Protein AF-A0A1G6TTT5-F1 (afdb_monomer)

pLDDT: mean 80.26, std 13.66, range [47.19, 96.56]

Nearest PDB structures (foldseek):
  3die-assembly1_B  TM=2.199E-01  e=7.007E+00  Staphylococcus aureus

Mean predicted aligned error: 11.11 Å

Secondary structure (DSSP, 8-state):
---THHHHHHHHHHHHHHHTT----------HHHHHHHHHHHH--S-SS--TT-----HHHHHHHTT------EEEETTEEEEE-

Foldseek 3Di:
DDPPPPVVVVVVVVVVV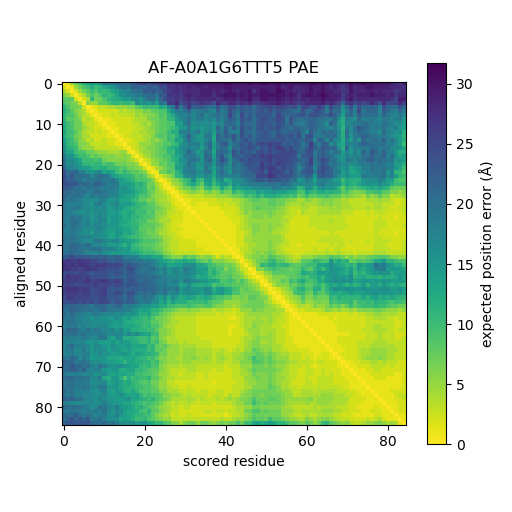VVVPPPVDDPDDDDPVVVVVVVCQQQQPDDPDDDPPDDRDGNVRVCVVVVPPDDKDFDDDPNDTPDID

Solvent-accessible surface area (backbone atoms only — not comparable to full-atom values): 5558 Å² total; per-residue (Å²): 135,80,82,70,66,57,64,58,52,51,49,52,53,53,52,56,56,61,59,74,71,70,67,89,71,76,86,78,85,70,55,74,72,53,49,54,51,50,49,50,57,39,59,56,62,56,63,95,70,82,55,91,93,61,81,82,42,31,50,66,56,48,28,58,74,72,66,53,91,77,83,77,51,73,45,74,51,94,96,34,78,73,50,73,89

Organism: Niabella drilacis (strain DSM 25811 / CCM 8410 / CCUG 62505 / LMG 26954 / E90) (NCBI:txid1285928)

Structure (mmCIF, N/CA/C/O backbone):
data_AF-A0A1G6TTT5-F1
#
_entry.id   AF-A0A1G6TTT5-F1
#
loop_
_atom_site.group_PDB
_atom_site.id
_atom_site.type_symbol
_atom_site.label_atom_id
_atom_site.label_alt_id
_atom_site.label_comp_id
_atom_site.label_asym_id
_atom_site.label_entity_id
_atom_site.label_seq_id
_atom_site.pdbx_PDB_ins_code
_atom_site.Cartn_x
_atom_site.Cartn_y
_atom_site.Cartn_z
_atom_site.occupancy
_atom_site.B_iso_or_equiv
_atom_site.auth_seq_id
_atom_site.auth_comp_id
_atom_site.auth_asym_id
_atom_site.auth_atom_id
_atom_site.pdbx_PDB_model_num
ATOM 1 N N . MET A 1 1 ? 10.366 -9.732 56.268 1.00 48.34 1 MET A N 1
ATOM 2 C CA . MET A 1 1 ? 9.535 -9.969 55.068 1.00 48.34 1 MET A CA 1
ATOM 3 C C . MET A 1 1 ? 10.467 -9.951 53.862 1.00 48.34 1 MET A C 1
ATOM 5 O O . MET A 1 1 ? 11.053 -8.916 53.579 1.00 48.34 1 MET A O 1
ATOM 9 N N . LYS A 1 2 ? 10.781 -11.124 53.295 1.00 47.19 2 LYS A N 1
ATOM 10 C CA . LYS A 1 2 ? 11.860 -11.284 52.303 1.00 47.19 2 LYS A CA 1
ATOM 11 C C . LYS A 1 2 ? 11.480 -10.603 50.987 1.00 47.19 2 LYS A C 1
ATOM 13 O O . LYS A 1 2 ? 10.343 -10.714 50.542 1.00 47.19 2 LYS A O 1
ATOM 18 N N . PHE A 1 3 ? 12.468 -9.944 50.390 1.00 50.47 3 PHE A N 1
ATOM 19 C CA . PHE A 1 3 ? 12.506 -9.211 49.117 1.00 50.47 3 PHE A CA 1
ATOM 20 C C . PHE A 1 3 ? 12.193 -10.102 47.883 1.00 50.47 3 PHE A C 1
ATOM 22 O O . PHE A 1 3 ? 12.913 -10.111 46.890 1.00 50.47 3 PHE A O 1
ATOM 29 N N . ILE A 1 4 ? 11.136 -10.914 47.947 1.00 54.94 4 ILE A N 1
ATOM 30 C CA . ILE A 1 4 ? 10.734 -11.893 46.920 1.00 54.94 4 ILE A CA 1
ATOM 31 C C . ILE A 1 4 ? 10.096 -11.192 45.707 1.00 54.94 4 ILE A C 1
ATOM 33 O O . ILE A 1 4 ? 10.081 -11.735 44.608 1.00 54.94 4 ILE A O 1
ATOM 37 N N . PHE A 1 5 ? 9.657 -9.943 45.871 1.00 55.03 5 PHE A N 1
ATOM 38 C CA . PHE A 1 5 ? 8.956 -9.179 44.840 1.00 55.03 5 PHE A CA 1
ATOM 39 C C . PHE A 1 5 ? 9.874 -8.580 43.752 1.00 55.03 5 PHE A C 1
ATOM 41 O O . PHE 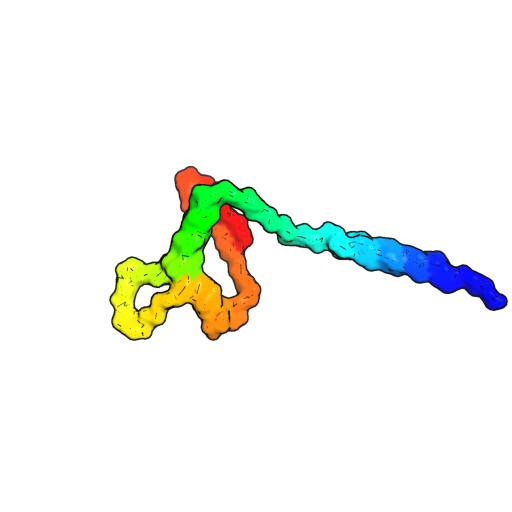A 1 5 ? 9.400 -8.210 42.683 1.00 55.03 5 PHE A O 1
ATOM 48 N N . ASN A 1 6 ? 11.196 -8.525 43.971 1.00 62.38 6 ASN A N 1
ATOM 49 C CA . ASN A 1 6 ? 12.101 -7.773 43.089 1.00 62.38 6 ASN A CA 1
ATOM 50 C C . ASN A 1 6 ? 12.500 -8.526 41.809 1.00 62.38 6 ASN A C 1
ATOM 52 O O . ASN A 1 6 ? 12.608 -7.921 40.747 1.00 62.38 6 ASN A O 1
ATOM 56 N N . LYS A 1 7 ? 12.702 -9.850 41.880 1.00 63.31 7 LYS A N 1
ATOM 57 C CA . LYS A 1 7 ? 13.116 -10.646 40.707 1.00 63.31 7 LYS A CA 1
ATOM 58 C C . LYS A 1 7 ? 11.969 -10.874 39.722 1.00 63.31 7 LYS A C 1
ATOM 60 O O . LYS A 1 7 ? 12.194 -10.847 38.516 1.00 63.31 7 LYS A O 1
ATOM 65 N N . THR A 1 8 ? 10.749 -11.057 40.228 1.00 73.12 8 THR A N 1
ATOM 66 C CA . THR A 1 8 ? 9.557 -11.253 39.393 1.00 73.12 8 THR A CA 1
ATOM 67 C C . THR A 1 8 ? 9.175 -9.972 38.662 1.00 73.12 8 THR A C 1
ATOM 69 O O . THR A 1 8 ? 8.949 -10.020 37.458 1.00 73.12 8 THR A O 1
ATOM 72 N N . ILE A 1 9 ? 9.187 -8.819 39.346 1.00 77.31 9 ILE A N 1
ATOM 73 C CA . ILE A 1 9 ? 8.958 -7.521 38.693 1.00 77.31 9 ILE A CA 1
ATOM 74 C C . ILE A 1 9 ? 10.021 -7.262 37.625 1.00 77.31 9 ILE A C 1
ATOM 76 O O . ILE A 1 9 ? 9.663 -6.893 36.513 1.00 77.31 9 ILE A O 1
ATOM 80 N N . LEU A 1 10 ? 11.300 -7.519 37.925 1.00 77.06 10 LEU A N 1
ATOM 81 C CA . LEU A 1 10 ? 12.386 -7.377 36.952 1.00 77.06 10 LEU A CA 1
ATOM 82 C C . LEU A 1 10 ? 12.177 -8.271 35.716 1.00 77.06 10 LEU A C 1
ATOM 84 O O . LEU A 1 10 ? 12.428 -7.835 34.600 1.00 77.06 10 LEU A O 1
ATOM 88 N N . CYS A 1 11 ? 11.700 -9.508 35.894 1.00 77.25 11 CYS A N 1
ATOM 89 C CA . CYS A 1 11 ? 11.413 -10.400 34.767 1.00 77.25 11 CYS A CA 1
ATOM 90 C C . CYS A 1 11 ? 10.225 -9.911 33.931 1.00 77.25 11 CYS A C 1
ATOM 92 O O . CYS A 1 11 ? 10.289 -9.965 32.706 1.00 77.25 11 CYS A O 1
ATOM 94 N N . VAL A 1 12 ? 9.162 -9.406 34.567 1.00 82.38 12 VAL A N 1
ATOM 95 C CA . VAL A 1 12 ? 7.993 -8.869 33.852 1.00 82.38 12 VAL A CA 1
ATOM 96 C C . VAL A 1 12 ? 8.362 -7.600 33.085 1.00 82.38 12 VAL A C 1
ATOM 98 O O . VAL A 1 12 ? 7.962 -7.457 31.933 1.00 82.38 12 VAL A O 1
ATOM 101 N N . THR A 1 13 ? 9.169 -6.704 33.658 1.00 77.31 13 THR A N 1
ATOM 102 C CA . THR A 1 13 ? 9.616 -5.499 32.946 1.00 77.31 13 THR A CA 1
ATOM 103 C C . THR A 1 13 ? 10.544 -5.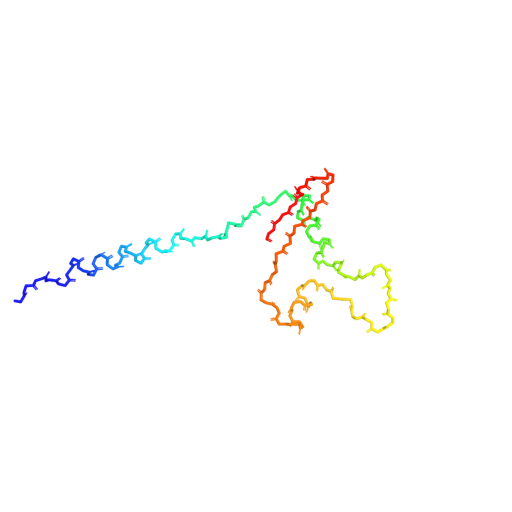835 31.779 1.00 77.31 13 THR A C 1
ATOM 105 O O . THR A 1 13 ? 10.374 -5.257 30.707 1.00 77.31 13 THR A O 1
ATOM 108 N N . LEU A 1 14 ? 11.452 -6.811 31.927 1.00 77.88 14 LEU A N 1
ATOM 109 C CA . LEU A 1 14 ? 12.285 -7.302 30.818 1.00 77.88 14 LEU A CA 1
ATOM 110 C C . LEU A 1 14 ? 11.436 -7.919 29.694 1.00 77.88 14 LEU A C 1
ATOM 112 O O . LEU A 1 14 ? 11.674 -7.658 28.515 1.00 77.88 14 LEU A O 1
ATOM 116 N N . PHE A 1 15 ? 10.428 -8.714 30.061 1.00 76.62 15 PHE A N 1
ATOM 117 C CA . PHE A 1 15 ? 9.526 -9.361 29.112 1.00 76.62 15 PHE A CA 1
ATOM 118 C C . PHE A 1 15 ? 8.681 -8.332 28.346 1.00 76.62 15 PHE A C 1
ATOM 120 O O . PHE A 1 15 ? 8.636 -8.368 27.118 1.00 76.62 15 PHE A O 1
ATOM 127 N N . CYS A 1 16 ? 8.105 -7.340 29.030 1.00 75.44 16 CYS A N 1
ATOM 128 C CA . CYS A 1 16 ? 7.375 -6.246 28.383 1.00 75.44 16 CYS A CA 1
ATOM 129 C C . CYS A 1 16 ? 8.274 -5.388 27.474 1.00 75.44 16 CYS A C 1
ATOM 131 O O . CYS A 1 16 ? 7.827 -4.956 26.413 1.00 75.44 16 CYS A O 1
ATOM 133 N N . TYR A 1 17 ? 9.546 -5.178 27.839 1.00 71.44 17 TYR A N 1
ATOM 134 C CA . TYR A 1 17 ? 10.501 -4.443 27.000 1.00 71.44 17 TYR A CA 1
ATOM 135 C C . TYR A 1 17 ? 10.824 -5.193 25.697 1.00 71.44 17 TYR A C 1
ATOM 137 O O . TYR A 1 17 ? 10.946 -4.577 24.641 1.00 71.44 17 TYR A O 1
ATOM 145 N N . SER A 1 18 ? 10.884 -6.530 25.740 1.00 67.88 18 SER A N 1
ATOM 146 C CA . SER A 1 18 ? 11.110 -7.354 24.543 1.00 67.88 18 SER A CA 1
ATOM 147 C C . SER A 1 18 ? 9.941 -7.335 23.545 1.00 67.88 18 SER A C 1
ATOM 149 O O . SER A 1 18 ? 10.170 -7.441 22.341 1.00 67.88 18 SER A O 1
ATOM 151 N N . PHE A 1 19 ? 8.705 -7.105 24.008 1.00 64.12 19 PHE A N 1
ATOM 152 C CA . PHE A 1 19 ? 7.536 -6.957 23.130 1.00 64.12 19 PHE A CA 1
ATOM 153 C C . PHE A 1 19 ? 7.509 -5.621 22.371 1.00 64.12 19 PHE A C 1
ATOM 155 O O . PHE A 1 19 ? 6.964 -5.560 21.272 1.00 64.12 19 PHE A O 1
ATOM 162 N N . GLY A 1 20 ? 8.125 -4.562 22.909 1.00 63.47 20 GLY A N 1
ATOM 163 C CA . GLY A 1 20 ? 8.149 -3.234 22.279 1.00 63.47 20 GLY A CA 1
ATOM 164 C C . GLY A 1 20 ? 8.993 -3.141 21.001 1.00 63.47 20 GLY A C 1
ATOM 165 O O . GLY A 1 20 ? 8.836 -2.191 20.239 1.00 63.47 20 GLY A O 1
ATOM 166 N N . LEU A 1 21 ? 9.866 -4.122 20.744 1.00 58.53 21 LEU A N 1
ATOM 167 C CA . LEU A 1 21 ? 10.724 -4.175 19.553 1.00 58.53 21 LEU A CA 1
ATOM 168 C C . LEU A 1 21 ? 10.103 -4.960 18.384 1.00 58.53 21 LEU A C 1
ATOM 170 O O . LEU A 1 21 ? 10.686 -5.010 17.303 1.00 58.53 21 LEU A O 1
ATOM 174 N N . LEU A 1 22 ? 8.917 -5.552 18.562 1.00 56.94 22 LEU A N 1
ATOM 175 C CA . LEU A 1 22 ? 8.187 -6.243 17.497 1.00 56.94 22 LEU A CA 1
ATOM 176 C C . LEU A 1 22 ? 7.416 -5.236 16.630 1.00 56.94 22 LEU A C 1
ATOM 178 O O . LEU A 1 22 ? 6.187 -5.223 16.586 1.00 56.94 22 LEU A O 1
ATOM 182 N N . THR A 1 23 ? 8.134 -4.373 15.914 1.00 61.72 23 THR A N 1
ATOM 183 C CA . THR A 1 23 ? 7.544 -3.584 14.828 1.00 61.72 23 THR A CA 1
ATOM 184 C C . THR A 1 23 ? 7.413 -4.479 13.594 1.00 61.72 23 THR A C 1
ATOM 186 O O . THR A 1 23 ? 8.356 -4.617 12.818 1.00 61.72 23 THR A O 1
ATOM 189 N N . ALA A 1 24 ? 6.254 -5.119 13.412 1.00 57.31 24 ALA A N 1
ATOM 190 C CA . ALA A 1 24 ? 5.997 -5.986 12.253 1.00 57.31 24 ALA A CA 1
ATOM 191 C C . ALA A 1 24 ? 5.897 -5.215 10.920 1.00 57.31 24 ALA A C 1
ATOM 193 O O . ALA A 1 24 ? 5.954 -5.822 9.856 1.00 57.31 24 ALA A O 1
ATOM 194 N N . GLN A 1 25 ? 5.763 -3.886 10.961 1.00 61.09 25 GLN A N 1
ATOM 195 C CA . GLN A 1 25 ? 5.682 -3.038 9.774 1.00 61.09 25 GLN A CA 1
ATOM 196 C C . GLN A 1 25 ? 6.887 -2.099 9.718 1.00 61.09 25 GLN A C 1
ATOM 198 O O . GLN A 1 25 ? 6.973 -1.117 10.454 1.00 61.09 25 GLN A O 1
ATOM 203 N N . THR A 1 26 ? 7.838 -2.413 8.840 1.00 64.88 26 THR A N 1
ATOM 204 C CA . THR A 1 26 ? 8.912 -1.481 8.488 1.00 64.88 26 THR A CA 1
ATOM 205 C C . THR A 1 26 ? 8.341 -0.469 7.496 1.00 64.88 26 THR A C 1
ATOM 207 O O . THR A 1 26 ? 7.830 -0.882 6.456 1.00 64.88 26 THR A O 1
ATOM 210 N N . ASN A 1 27 ? 8.440 0.836 7.765 1.00 69.12 27 ASN A N 1
ATOM 211 C CA . ASN A 1 27 ? 8.132 1.849 6.751 1.00 69.12 27 ASN A CA 1
ATOM 212 C C . ASN A 1 27 ? 9.201 1.787 5.652 1.00 69.12 27 ASN A C 1
ATOM 214 O O . ASN A 1 27 ? 10.297 2.333 5.798 1.00 69.12 27 ASN A O 1
ATOM 218 N N . LYS A 1 28 ? 8.900 1.064 4.570 1.00 76.56 28 LYS A N 1
ATOM 219 C CA . LYS A 1 28 ? 9.787 0.920 3.417 1.00 76.56 28 LYS A CA 1
ATOM 220 C C . LYS A 1 28 ? 9.890 2.282 2.733 1.00 76.56 28 LYS A C 1
ATOM 222 O O . LYS A 1 28 ? 8.905 2.805 2.223 1.00 76.56 28 LYS A O 1
ATOM 227 N N . LYS A 1 29 ? 11.080 2.887 2.766 1.00 84.88 29 LYS A N 1
ATOM 228 C CA . LYS A 1 29 ? 11.327 4.161 2.087 1.00 84.88 29 LYS A CA 1
ATOM 229 C C . LYS A 1 29 ? 11.550 3.891 0.603 1.00 84.88 29 LYS A C 1
ATOM 231 O O . LYS A 1 29 ? 12.550 3.281 0.227 1.00 84.88 29 LYS A O 1
ATOM 236 N N . TYR A 1 30 ? 10.606 4.326 -0.217 1.00 89.19 30 TYR A N 1
ATOM 237 C CA . TYR A 1 30 ? 10.650 4.157 -1.662 1.00 89.19 30 TYR A CA 1
ATOM 238 C C . TYR A 1 30 ? 11.475 5.258 -2.340 1.00 89.19 30 TYR A C 1
ATOM 240 O O . TYR A 1 30 ? 11.795 6.287 -1.743 1.00 89.19 30 TYR A O 1
ATOM 248 N N . SER A 1 31 ? 11.875 5.030 -3.593 1.00 92.81 31 SER A N 1
ATOM 249 C CA . SER A 1 31 ? 12.432 6.109 -4.411 1.00 92.81 31 SER A CA 1
ATOM 250 C C . SER A 1 31 ? 11.326 7.110 -4.755 1.00 92.81 31 SER A C 1
ATOM 252 O O . SER A 1 31 ? 10.154 6.744 -4.848 1.00 92.81 31 SER A O 1
ATOM 254 N N . LYS A 1 32 ? 11.695 8.368 -5.020 1.00 93.62 32 LYS A N 1
ATOM 255 C CA . LYS A 1 32 ? 10.741 9.424 -5.409 1.00 93.62 32 LYS A CA 1
ATOM 256 C C . LYS A 1 32 ? 9.873 9.023 -6.609 1.00 93.62 32 LYS A C 1
ATOM 258 O O . LYS A 1 32 ? 8.702 9.369 -6.689 1.00 93.62 32 LYS A O 1
ATOM 263 N N . GLU A 1 33 ? 10.450 8.273 -7.543 1.00 93.38 33 GLU A N 1
ATOM 264 C CA . GLU A 1 33 ? 9.749 7.753 -8.720 1.00 93.38 33 GLU A CA 1
ATOM 265 C C . GLU A 1 33 ? 8.648 6.754 -8.349 1.00 93.38 33 GLU A C 1
ATOM 267 O O . GLU A 1 33 ? 7.573 6.769 -8.945 1.00 93.38 33 GLU A O 1
ATOM 272 N N . VAL A 1 34 ? 8.904 5.889 -7.365 1.00 92.94 34 VAL A N 1
ATOM 273 C CA . VAL A 1 34 ? 7.916 4.930 -6.862 1.00 92.94 34 VAL A CA 1
ATOM 274 C C . VAL A 1 34 ? 6.847 5.641 -6.032 1.00 92.94 34 VAL A C 1
ATOM 276 O O . VAL A 1 34 ? 5.671 5.348 -6.212 1.00 92.94 34 VAL A O 1
ATOM 279 N N . GLU A 1 35 ? 7.208 6.633 -5.215 1.00 92.62 35 GLU A N 1
ATOM 280 C CA . GLU A 1 35 ? 6.240 7.449 -4.461 1.00 92.62 35 GLU A CA 1
ATOM 281 C C . GLU A 1 35 ? 5.228 8.153 -5.380 1.00 92.62 35 GLU A C 1
ATOM 283 O O . GLU A 1 35 ? 4.030 8.142 -5.108 1.00 92.62 35 GLU A O 1
ATOM 288 N N . ILE A 1 36 ? 5.680 8.699 -6.516 1.00 93.31 36 ILE A N 1
ATOM 289 C CA . ILE A 1 36 ? 4.790 9.300 -7.523 1.00 93.31 36 ILE A CA 1
ATOM 290 C C . ILE A 1 36 ? 3.816 8.256 -8.089 1.00 93.31 36 ILE A C 1
ATOM 292 O O . ILE A 1 36 ? 2.631 8.541 -8.261 1.00 93.31 36 ILE A O 1
ATOM 296 N N . LYS A 1 37 ? 4.288 7.035 -8.362 1.00 91.94 37 LYS A N 1
ATOM 297 C CA . LYS A 1 37 ? 3.437 5.937 -8.855 1.00 91.94 37 LYS A CA 1
ATOM 298 C C . LYS A 1 37 ? 2.425 5.482 -7.801 1.00 91.94 37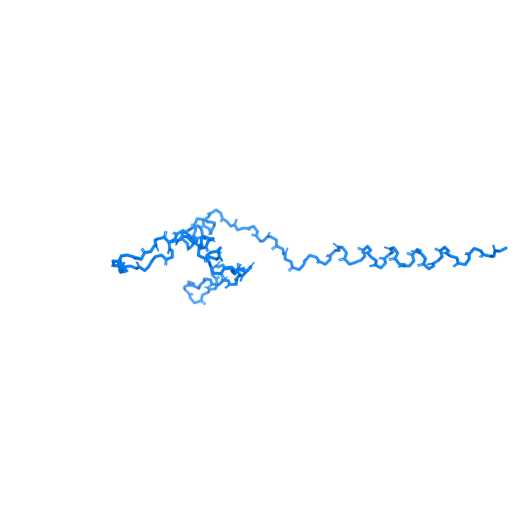 LYS A C 1
ATOM 300 O O . LYS A 1 37 ? 1.281 5.208 -8.151 1.00 91.94 37 LYS A O 1
ATOM 305 N N . ILE A 1 38 ? 2.821 5.427 -6.528 1.00 92.50 38 ILE A N 1
ATOM 306 C CA . ILE A 1 38 ? 1.912 5.142 -5.408 1.00 92.50 38 ILE A CA 1
ATOM 307 C C . ILE A 1 38 ? 0.807 6.201 -5.367 1.00 92.50 38 ILE A C 1
ATOM 309 O O . ILE A 1 38 ? -0.369 5.849 -5.399 1.00 92.50 38 ILE A O 1
ATOM 313 N N . GLN A 1 39 ? 1.163 7.489 -5.429 1.00 92.38 39 GLN A N 1
ATOM 314 C CA . GLN A 1 39 ? 0.179 8.576 -5.474 1.00 92.38 39 GLN A CA 1
ATOM 315 C C . GLN A 1 39 ? -0.777 8.452 -6.664 1.00 92.38 39 GLN A C 1
ATOM 317 O O . GLN A 1 39 ? -1.974 8.689 -6.518 1.00 92.38 39 GLN A O 1
ATOM 322 N N . GLN A 1 40 ? -0.288 8.052 -7.840 1.00 89.81 40 GLN A N 1
ATOM 323 C CA . GLN A 1 40 ? -1.152 7.823 -8.999 1.00 89.81 40 GLN A CA 1
ATOM 324 C C . GLN A 1 40 ? -2.194 6.733 -8.732 1.00 89.81 40 GLN A C 1
ATOM 326 O O . GLN A 1 40 ? -3.358 6.935 -9.074 1.00 89.81 40 GLN A O 1
ATOM 331 N N . VAL A 1 41 ? -1.803 5.622 -8.103 1.00 90.38 41 VAL A N 1
ATOM 332 C CA . VAL A 1 41 ? -2.726 4.537 -7.731 1.00 90.38 41 VAL A CA 1
ATOM 333 C C . VAL A 1 41 ? -3.719 4.993 -6.661 1.00 90.38 41 VAL A C 1
ATOM 335 O O . VAL A 1 41 ? -4.913 4.728 -6.780 1.00 90.38 41 VAL A O 1
ATOM 338 N N . GLU A 1 42 ? -3.256 5.712 -5.639 1.00 91.06 42 GLU A N 1
ATOM 339 C CA . GLU A 1 42 ? -4.109 6.159 -4.536 1.00 91.06 42 GLU A CA 1
ATOM 340 C C . GLU A 1 42 ? -5.124 7.227 -4.957 1.00 91.06 42 GLU A C 1
ATOM 342 O O . GLU A 1 42 ? -6.239 7.244 -4.438 1.00 91.06 42 GLU A O 1
ATOM 347 N N . GLN A 1 43 ? -4.769 8.104 -5.899 1.00 90.19 43 GLN A N 1
ATOM 348 C CA . GLN A 1 43 ? -5.628 9.209 -6.336 1.00 90.19 43 GLN A CA 1
ATOM 349 C C . GLN A 1 43 ? -6.559 8.844 -7.501 1.00 90.19 43 GLN A C 1
ATOM 351 O O . GLN A 1 43 ? -7.604 9.469 -7.655 1.00 90.19 43 GLN A O 1
ATOM 356 N N . ASN A 1 44 ? -6.222 7.837 -8.317 1.00 82.12 44 ASN A N 1
ATOM 357 C CA . ASN A 1 44 ? -6.952 7.527 -9.554 1.00 82.12 44 ASN A CA 1
ATOM 358 C C . ASN A 1 44 ? -7.612 6.141 -9.519 1.00 82.12 44 ASN A C 1
ATOM 360 O O . ASN A 1 44 ? -7.343 5.286 -10.358 1.00 82.12 44 ASN A O 1
ATOM 364 N N . LEU A 1 45 ? -8.516 5.921 -8.562 1.00 70.50 45 LEU A N 1
ATOM 365 C CA . LEU A 1 45 ? -9.339 4.700 -8.496 1.00 70.50 45 LEU A CA 1
ATOM 366 C C . LEU A 1 45 ? -10.572 4.720 -9.400 1.00 70.50 45 LEU A C 1
ATOM 368 O O . LEU A 1 45 ? -11.297 3.722 -9.467 1.00 70.50 45 LEU A O 1
ATOM 372 N N . ALA A 1 46 ? -10.844 5.847 -10.054 1.00 65.62 46 ALA A N 1
ATOM 373 C CA . ALA A 1 46 ? -11.944 5.953 -10.994 1.00 65.62 46 ALA A CA 1
ATOM 374 C C . ALA A 1 46 ? -11.664 5.083 -12.229 1.00 65.62 46 ALA A C 1
ATOM 376 O O . ALA A 1 46 ? -10.565 5.092 -12.783 1.00 65.62 46 ALA A O 1
ATOM 377 N N . SER A 1 47 ? -12.678 4.326 -12.653 1.00 63.56 47 SER A N 1
ATOM 378 C CA . SER A 1 47 ? -12.632 3.596 -13.919 1.00 63.56 47 SER A CA 1
ATOM 379 C C . SER A 1 47 ? -12.408 4.574 -15.073 1.00 63.56 47 SER A C 1
ATOM 381 O O . SER A 1 47 ? -12.889 5.705 -15.032 1.00 63.56 47 SER A O 1
ATOM 383 N N . TRP A 1 48 ? -11.732 4.115 -16.129 1.00 64.75 48 TRP A N 1
ATOM 384 C CA . TRP A 1 48 ? -11.622 4.862 -17.387 1.00 64.75 48 TRP A CA 1
ATOM 385 C C . TRP A 1 48 ? -13.002 5.223 -17.967 1.00 64.75 48 TRP A C 1
ATOM 387 O O . TRP A 1 48 ? -13.142 6.225 -18.662 1.00 64.75 48 TRP A O 1
ATOM 397 N N . VAL A 1 49 ? -14.025 4.423 -17.648 1.00 69.00 49 VAL A N 1
ATOM 398 C CA . VAL A 1 49 ? -15.422 4.704 -17.985 1.00 69.00 49 VAL A CA 1
ATOM 399 C C . VAL A 1 49 ? -16.083 5.453 -16.832 1.00 69.00 49 VAL A C 1
ATOM 401 O O . VAL A 1 49 ? -16.303 4.889 -15.757 1.00 69.00 49 VAL A O 1
ATOM 404 N N . GLU A 1 50 ? -16.438 6.712 -17.075 1.00 67.31 50 GLU A N 1
ATOM 405 C CA . GLU A 1 50 ? -17.279 7.488 -16.170 1.00 67.31 50 GLU A CA 1
ATOM 406 C C . GLU A 1 50 ? -18.724 6.987 -16.274 1.00 67.31 50 GLU A C 1
ATOM 408 O O . GLU A 1 50 ? -19.392 7.159 -17.290 1.00 67.31 50 GLU A O 1
ATOM 413 N N . ILE A 1 51 ? -19.204 6.327 -15.222 1.00 76.25 51 ILE A N 1
ATOM 414 C CA . ILE A 1 51 ? -20.619 5.981 -15.088 1.00 76.25 51 ILE A CA 1
ATOM 415 C C . ILE A 1 51 ? -21.303 7.188 -14.437 1.00 76.25 51 ILE A C 1
ATOM 417 O O . ILE A 1 51 ? -20.866 7.638 -13.370 1.00 76.25 51 ILE A O 1
ATOM 421 N N . GLU A 1 52 ? -22.356 7.718 -15.066 1.00 74.12 52 GLU A N 1
ATOM 422 C CA . GLU A 1 52 ? -23.128 8.844 -14.526 1.00 74.12 52 GLU A CA 1
ATOM 423 C C . GLU A 1 52 ? -23.511 8.596 -13.056 1.00 74.12 52 GLU A C 1
ATOM 425 O O . GLU A 1 52 ? -23.951 7.508 -12.686 1.00 74.12 52 GLU A O 1
ATOM 430 N N . ASN A 1 53 ? -23.331 9.620 -12.215 1.00 73.00 53 ASN A N 1
ATOM 431 C CA . ASN A 1 53 ? -23.542 9.594 -10.759 1.00 73.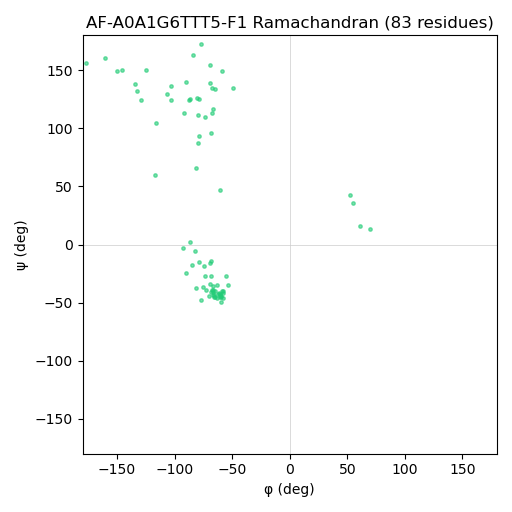00 53 ASN A CA 1
ATOM 432 C C . ASN A 1 53 ? -22.548 8.758 -9.929 1.00 73.00 53 ASN A C 1
ATOM 434 O O . ASN A 1 53 ? -22.792 8.542 -8.741 1.00 73.00 53 ASN A O 1
ATOM 438 N N . THR A 1 54 ? -21.413 8.327 -10.489 1.00 73.00 54 THR A N 1
ATOM 439 C CA . THR A 1 54 ? -20.386 7.628 -9.694 1.00 73.00 54 THR A CA 1
ATOM 440 C C . THR A 1 54 ? -19.415 8.622 -9.054 1.00 73.00 54 THR A C 1
ATOM 442 O O . THR A 1 54 ? -18.784 9.404 -9.770 1.00 73.00 54 THR A O 1
ATOM 445 N N . PRO A 1 55 ? -19.241 8.603 -7.721 1.00 75.06 55 PRO A N 1
ATOM 446 C CA . PRO A 1 55 ? -18.281 9.472 -7.057 1.00 75.06 55 PRO A CA 1
ATOM 447 C C . PRO A 1 55 ? -16.842 9.138 -7.470 1.00 75.06 55 PRO A C 1
ATOM 449 O O . PRO A 1 55 ? -16.431 7.975 -7.454 1.00 75.06 55 PRO A O 1
ATOM 452 N N . LYS A 1 56 ? -16.053 10.164 -7.796 1.00 81.00 56 LYS A N 1
ATOM 453 C CA . LYS A 1 56 ? -14.605 10.037 -8.007 1.00 81.00 56 LYS A CA 1
ATOM 454 C C . LYS A 1 56 ? -13.914 10.013 -6.645 1.00 81.00 56 LYS A C 1
ATOM 456 O O . LYS A 1 56 ? -13.569 11.064 -6.122 1.00 81.00 56 LYS A O 1
ATOM 461 N N . TRP A 1 57 ? -13.784 8.828 -6.055 1.00 86.31 57 TRP A N 1
ATOM 462 C CA . TRP A 1 57 ? -13.081 8.651 -4.783 1.00 86.31 57 TRP A CA 1
ATOM 463 C C . TRP A 1 57 ? -11.595 8.368 -4.992 1.00 86.31 57 TRP A C 1
ATOM 465 O O . TRP A 1 57 ? -11.236 7.546 -5.839 1.00 86.31 57 TRP A O 1
ATOM 475 N N . ASN A 1 58 ? -10.750 8.958 -4.150 1.00 90.69 58 ASN A N 1
ATOM 476 C CA . ASN A 1 58 ? -9.415 8.414 -3.894 1.00 90.69 58 ASN A CA 1
ATOM 477 C C . ASN A 1 58 ? -9.491 7.198 -2.940 1.00 90.69 58 ASN A C 1
ATOM 479 O O . ASN A 1 58 ? -10.552 6.854 -2.402 1.00 90.69 58 ASN A O 1
ATOM 483 N N . LEU A 1 59 ? -8.366 6.504 -2.742 1.00 91.56 59 LEU A N 1
ATOM 484 C CA . LEU A 1 59 ? -8.313 5.255 -1.971 1.00 91.56 59 LEU A CA 1
ATOM 485 C C . LEU A 1 59 ? -8.773 5.467 -0.539 1.00 91.56 59 LEU A C 1
ATOM 487 O O . LEU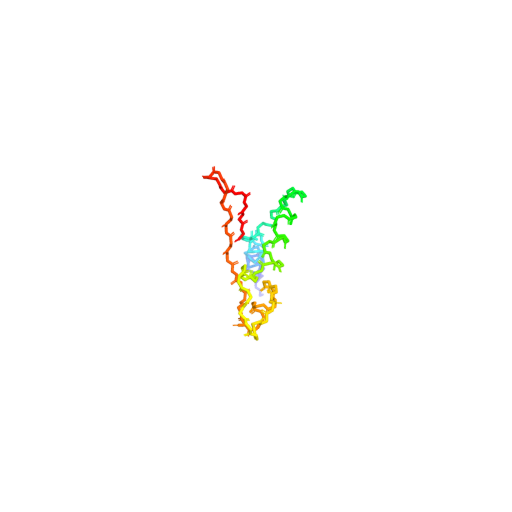 A 1 59 ? -9.583 4.694 -0.025 1.00 91.56 59 LEU A O 1
ATOM 491 N N . GLN A 1 60 ? -8.292 6.542 0.075 1.00 91.25 60 GLN A N 1
ATOM 492 C CA . GLN A 1 60 ? -8.591 6.878 1.455 1.00 91.25 60 GLN A CA 1
ATOM 493 C C . GLN A 1 60 ? -10.078 7.194 1.645 1.00 91.25 60 GLN A C 1
ATOM 495 O O . GLN A 1 60 ? -10.706 6.681 2.569 1.00 91.25 60 GLN A O 1
ATOM 500 N N . GLU A 1 61 ? -10.674 7.983 0.754 1.00 92.19 61 GLU A N 1
ATOM 501 C CA . GLU A 1 61 ? -12.104 8.303 0.766 1.00 92.19 61 GLU A CA 1
ATOM 502 C C . GLU A 1 61 ? -12.960 7.048 0.631 1.00 92.19 61 GLU A C 1
ATOM 504 O O . GLU A 1 61 ? -13.915 6.857 1.388 1.00 92.19 61 GLU A O 1
ATOM 509 N N . ARG A 1 62 ? -12.585 6.152 -0.285 1.00 90.75 62 ARG A N 1
ATOM 510 C CA . ARG A 1 62 ? -13.293 4.890 -0.487 1.00 90.75 62 ARG A CA 1
ATOM 511 C C . ARG A 1 62 ? -13.164 3.976 0.732 1.00 90.75 62 ARG A C 1
ATOM 513 O O . ARG A 1 62 ? -14.161 3.400 1.167 1.00 90.75 62 ARG A O 1
ATOM 520 N N . MET A 1 63 ? -11.971 3.860 1.315 1.00 93.06 63 MET A N 1
ATOM 521 C CA . MET A 1 63 ? -11.756 3.095 2.548 1.00 93.06 63 MET A CA 1
ATOM 522 C C . MET A 1 63 ? -12.586 3.656 3.705 1.00 93.06 63 MET A C 1
ATOM 524 O O . MET A 1 63 ? -13.229 2.883 4.415 1.00 93.06 63 MET A O 1
ATOM 528 N N . ASN A 1 64 ? -12.646 4.982 3.849 1.00 94.25 64 ASN A N 1
ATOM 529 C CA . ASN A 1 64 ? -13.454 5.651 4.865 1.00 94.25 64 ASN A CA 1
ATOM 530 C C . ASN A 1 64 ? -14.951 5.382 4.672 1.00 94.25 64 ASN A C 1
ATOM 532 O O . ASN A 1 64 ? -15.637 5.028 5.631 1.00 94.25 64 ASN A O 1
ATOM 536 N N . TYR A 1 65 ? -15.449 5.494 3.437 1.00 93.19 65 TYR A N 1
ATOM 537 C CA . TYR A 1 65 ? -16.850 5.239 3.101 1.00 93.19 65 TYR A CA 1
ATOM 538 C C . TYR A 1 65 ? -17.277 3.811 3.476 1.00 93.19 65 TYR A C 1
ATOM 540 O O . TYR A 1 65 ? -18.301 3.614 4.132 1.00 93.19 65 TYR A O 1
ATOM 548 N N . TYR A 1 66 ? -16.451 2.816 3.138 1.00 93.81 66 TYR A N 1
ATOM 549 C CA . TYR A 1 66 ? -16.708 1.405 3.452 1.00 93.81 66 TYR A CA 1
ATOM 550 C C . TYR A 1 66 ? -16.217 0.970 4.843 1.00 93.81 66 TYR A C 1
ATOM 552 O O . TYR A 1 66 ? -16.363 -0.197 5.203 1.00 93.81 66 TYR A O 1
ATOM 560 N N . LYS A 1 67 ? -15.656 1.887 5.645 1.00 96.56 67 LYS A N 1
ATOM 561 C CA . LYS A 1 67 ? -15.092 1.620 6.982 1.00 96.56 67 LYS A CA 1
ATOM 562 C C . LYS A 1 67 ? -14.027 0.510 6.985 1.00 96.56 67 LYS A C 1
ATOM 564 O O . LYS A 1 67 ? -13.926 -0.271 7.934 1.00 96.56 67 LYS A O 1
ATOM 569 N N . ILE A 1 68 ? -13.225 0.443 5.925 1.00 95.19 68 ILE A N 1
ATOM 570 C CA . ILE A 1 68 ? -12.115 -0.502 5.785 1.00 95.19 68 ILE A CA 1
ATOM 571 C C . ILE A 1 68 ? -10.902 0.034 6.549 1.00 95.19 68 ILE A C 1
ATOM 573 O O . ILE A 1 68 ? -10.473 1.162 6.333 1.00 95.19 68 ILE A O 1
ATOM 577 N N . LYS A 1 69 ? -10.342 -0.785 7.446 1.00 92.06 69 LYS A N 1
ATOM 578 C CA . LYS A 1 69 ? -9.232 -0.386 8.333 1.00 92.06 69 LYS A CA 1
ATOM 579 C C . LYS A 1 69 ? -7.843 -0.531 7.706 1.00 92.06 69 LYS A C 1
ATOM 581 O O . LYS A 1 69 ? -6.890 0.036 8.222 1.00 92.06 69 LYS A O 1
ATOM 586 N N . GLY A 1 70 ? -7.725 -1.308 6.634 1.00 90.69 70 GLY A N 1
ATOM 587 C CA . GLY A 1 70 ? -6.461 -1.579 5.960 1.00 90.69 70 GLY A CA 1
ATOM 588 C C . GLY A 1 70 ? -6.672 -2.445 4.725 1.00 90.69 70 GLY A C 1
ATOM 589 O O . GLY A 1 70 ? -7.675 -3.153 4.620 1.00 90.69 70 GLY A O 1
ATOM 590 N N . ILE A 1 71 ? -5.731 -2.361 3.793 1.00 90.50 71 ILE A N 1
ATOM 591 C CA . ILE A 1 71 ? -5.690 -3.149 2.564 1.00 90.50 71 ILE A CA 1
ATOM 592 C C . ILE A 1 71 ? -4.226 -3.429 2.220 1.00 90.50 71 ILE A C 1
ATOM 594 O O . ILE A 1 71 ? -3.365 -2.617 2.551 1.00 90.50 71 ILE A O 1
ATOM 598 N N . SER A 1 72 ? -3.960 -4.558 1.567 1.00 90.50 72 SER A N 1
ATOM 599 C CA . SER A 1 72 ? -2.645 -4.870 0.998 1.00 90.50 72 SER A CA 1
ATOM 600 C C . SER A 1 72 ? -2.673 -4.649 -0.506 1.00 90.50 72 SER A C 1
ATOM 602 O O . SER A 1 72 ? -3.639 -5.040 -1.169 1.00 90.50 72 SER A O 1
ATOM 604 N N . ILE A 1 73 ? -1.629 -4.027 -1.048 1.00 90.38 73 ILE A N 1
ATOM 605 C CA . ILE A 1 73 ? -1.534 -3.699 -2.474 1.00 90.38 73 ILE A CA 1
ATOM 606 C C . ILE A 1 73 ? -0.166 -4.132 -2.985 1.00 90.38 73 ILE A C 1
ATOM 608 O O . ILE A 1 73 ? 0.855 -3.815 -2.387 1.00 90.38 73 ILE A O 1
ATOM 612 N N . ALA A 1 74 ? -0.152 -4.826 -4.121 1.00 93.06 74 ALA A N 1
ATOM 613 C CA . ALA A 1 74 ? 1.064 -5.152 -4.852 1.00 93.06 74 ALA A CA 1
ATOM 614 C C . ALA A 1 74 ? 0.889 -4.755 -6.318 1.00 93.06 74 ALA A C 1
ATOM 616 O O . ALA A 1 74 ? -0.056 -5.190 -6.981 1.00 93.06 74 ALA A O 1
ATOM 617 N N . VAL A 1 75 ? 1.805 -3.934 -6.827 1.00 91.88 75 VAL A N 1
ATOM 618 C CA . VAL A 1 75 ? 1.814 -3.510 -8.229 1.00 91.88 75 VAL A CA 1
ATOM 619 C C . VAL A 1 75 ? 2.889 -4.281 -8.977 1.00 91.88 75 VAL A C 1
ATOM 621 O O . VAL A 1 75 ? 4.061 -4.262 -8.604 1.00 91.88 75 VAL A O 1
ATOM 624 N N . ILE A 1 76 ? 2.485 -4.954 -10.055 1.00 93.50 76 ILE A N 1
ATOM 625 C CA . ILE A 1 76 ? 3.372 -5.748 -10.908 1.00 93.50 76 ILE A CA 1
ATOM 626 C C . ILE A 1 76 ? 3.584 -5.005 -12.226 1.00 93.50 76 ILE A C 1
ATOM 628 O O . ILE A 1 76 ? 2.624 -4.617 -12.891 1.00 93.50 76 ILE A O 1
ATOM 632 N N . ARG A 1 77 ? 4.846 -4.841 -12.624 1.00 91.75 77 ARG A N 1
AT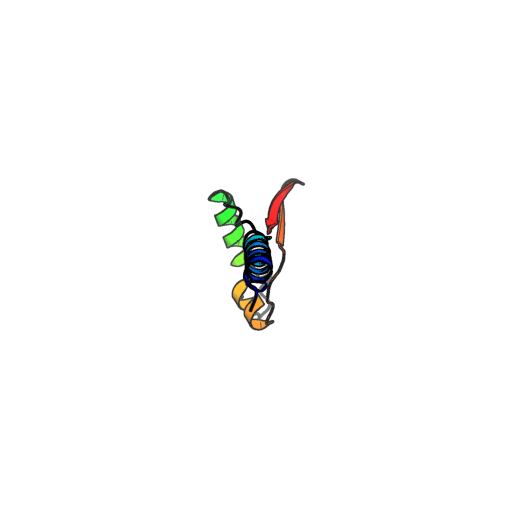OM 633 C CA . ARG A 1 77 ? 5.249 -4.327 -13.938 1.00 91.75 77 ARG A CA 1
ATOM 634 C C . ARG A 1 77 ? 6.362 -5.207 -14.489 1.00 91.75 77 ARG A C 1
ATOM 636 O O . ARG A 1 77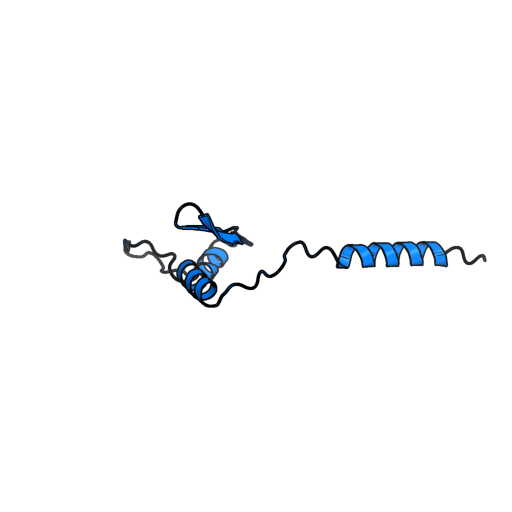 ? 7.239 -5.622 -13.741 1.00 91.75 77 ARG A O 1
ATOM 643 N N . ASP A 1 78 ? 6.311 -5.519 -15.781 1.00 95.62 78 ASP A N 1
ATOM 644 C CA . ASP A 1 78 ? 7.338 -6.327 -16.458 1.00 95.62 78 ASP A CA 1
ATOM 645 C C . ASP A 1 78 ? 7.620 -7.658 -15.741 1.00 95.62 78 ASP A C 1
ATOM 647 O O . ASP A 1 78 ? 8.767 -8.070 -15.560 1.00 95.62 78 ASP A O 1
ATOM 651 N N . TYR A 1 79 ? 6.546 -8.321 -15.297 1.00 96.12 79 TYR A N 1
ATOM 652 C CA . TYR A 1 79 ? 6.579 -9.588 -14.554 1.00 96.12 79 TYR A CA 1
ATOM 653 C C . TYR A 1 79 ? 7.315 -9.527 -13.202 1.00 96.12 79 TYR A C 1
ATOM 655 O O . TYR A 1 79 ? 7.651 -10.566 -12.634 1.00 96.12 79 TYR A O 1
ATOM 663 N N . LYS A 1 80 ? 7.559 -8.327 -12.664 1.00 93.75 80 LYS A N 1
ATOM 664 C CA . LYS A 1 80 ? 8.217 -8.100 -11.372 1.00 93.75 80 LYS A CA 1
ATOM 665 C C . LYS A 1 80 ? 7.351 -7.239 -1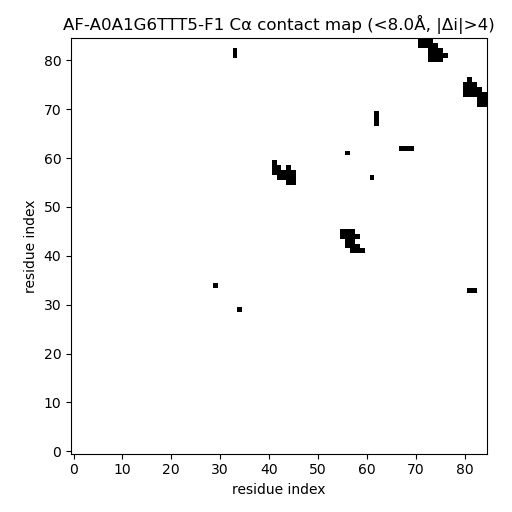0.462 1.00 93.75 80 LYS A C 1
ATOM 667 O O . LYS A 1 80 ? 6.592 -6.395 -10.934 1.00 93.75 80 LYS A O 1
ATOM 672 N N . ILE A 1 81 ? 7.483 -7.442 -9.152 1.00 91.94 81 ILE A N 1
ATOM 673 C CA . ILE A 1 81 ? 6.894 -6.537 -8.159 1.00 91.94 81 ILE A CA 1
ATOM 674 C C . ILE A 1 81 ? 7.626 -5.202 -8.275 1.00 91.94 81 ILE A C 1
ATOM 676 O O . ILE A 1 81 ? 8.834 -5.134 -8.054 1.00 91.94 81 ILE A O 1
ATOM 680 N N . ASP A 1 82 ? 6.889 -4.165 -8.654 1.00 92.06 82 ASP A N 1
ATOM 681 C CA . ASP A 1 82 ? 7.382 -2.792 -8.679 1.00 92.06 82 ASP A CA 1
ATOM 682 C C . ASP A 1 82 ? 7.409 -2.236 -7.250 1.00 92.06 82 ASP A C 1
ATOM 684 O O . ASP A 1 82 ? 8.425 -1.707 -6.804 1.00 92.06 82 ASP A O 1
ATOM 688 N N . TRP A 1 83 ? 6.306 -2.417 -6.513 1.00 92.31 83 TRP A N 1
ATOM 689 C CA . TRP A 1 83 ? 6.188 -2.091 -5.091 1.00 92.31 83 TRP A CA 1
ATOM 690 C C . TRP A 1 83 ? 5.017 -2.824 -4.423 1.00 92.31 83 TRP A C 1
ATOM 692 O O . TRP A 1 83 ? 4.092 -3.294 -5.094 1.00 92.31 83 TRP A O 1
ATOM 702 N N . ASP A 1 84 ? 5.082 -2.916 -3.094 1.00 89.56 84 ASP A N 1
ATOM 703 C CA . ASP A 1 84 ? 4.147 -3.647 -2.239 1.00 89.56 84 ASP A CA 1
ATOM 704 C C . ASP A 1 84 ? 4.010 -3.025 -0.832 1.00 89.56 84 ASP A C 1
ATOM 706 O O . ASP A 1 84 ? 4.960 -2.428 -0.314 1.00 89.56 84 ASP A O 1
ATOM 710 N N . PHE A 1 85 ? 2.838 -3.155 -0.207 1.00 82.25 85 PHE A N 1
ATOM 711 C CA . PHE A 1 85 ? 2.610 -2.829 1.209 1.00 82.25 85 PHE A CA 1
ATOM 712 C C . PHE A 1 85 ? 1.462 -3.632 1.832 1.00 82.25 85 PHE A C 1
ATOM 714 O O . PHE A 1 85 ? 0.536 -4.053 1.094 1.00 82.25 85 PHE A O 1
#

Sequence (85 aa):
MKFIFNKTILCVTLFCYSFGLLTAQTNKKYSKEVEIKIQQVEQNLASWVEIENTPKWNLQERMNYYKIKGISIAVIRDYKIDWDF

Radius of gyration: 22.9 Å; Cα contacts (8 Å, |Δi|>4): 39; chains: 1; bounding box: 37×22×73 Å